Protein AF-A0A956INM7-F1 (afdb_monomer_lite)

Structure (mmCIF, N/CA/C/O backbone):
data_AF-A0A956INM7-F1
#
_entry.id   AF-A0A956INM7-F1
#
loop_
_atom_site.group_PDB
_atom_site.id
_atom_site.type_symbol
_atom_site.label_atom_id
_atom_site.label_alt_id
_atom_site.label_comp_id
_atom_site.label_asym_id
_atom_site.label_entity_id
_atom_site.label_seq_id
_atom_site.pdbx_PDB_ins_code
_atom_site.Cartn_x
_atom_site.Cartn_y
_atom_site.Cartn_z
_atom_site.occupancy
_atom_site.B_iso_or_equiv
_atom_site.auth_seq_id
_atom_site.auth_comp_id
_atom_site.auth_asym_id
_atom_site.auth_atom_id
_atom_site.pdbx_PDB_model_num
ATOM 1 N N . MET A 1 1 ? 12.409 -9.105 -20.787 1.00 36.91 1 MET A N 1
ATOM 2 C CA . MET A 1 1 ? 11.486 -8.074 -21.301 1.00 36.91 1 MET A CA 1
ATOM 3 C C . MET A 1 1 ? 10.564 -7.698 -20.160 1.00 36.91 1 MET A C 1
ATOM 5 O O . MET A 1 1 ? 9.624 -8.429 -19.891 1.00 36.91 1 MET A O 1
ATOM 9 N N . THR A 1 2 ? 10.897 -6.652 -19.409 1.00 47.28 2 THR A N 1
ATOM 10 C CA . THR A 1 2 ? 10.046 -6.145 -18.329 1.00 47.28 2 THR A CA 1
ATOM 11 C C . THR A 1 2 ? 8.926 -5.327 -18.965 1.00 47.28 2 THR A C 1
ATOM 13 O O . THR A 1 2 ? 9.170 -4.265 -19.534 1.00 47.28 2 THR A O 1
ATOM 16 N N . GLY A 1 3 ? 7.705 -5.866 -18.952 1.00 55.44 3 GLY A N 1
ATOM 17 C CA . GLY A 1 3 ? 6.513 -5.094 -19.293 1.00 55.44 3 GLY A CA 1
ATOM 18 C C . GLY A 1 3 ? 6.406 -3.935 -18.307 1.00 55.44 3 GLY A C 1
ATOM 19 O O . GLY A 1 3 ? 6.341 -4.157 -17.103 1.00 55.44 3 GLY A O 1
ATOM 20 N N . GLY A 1 4 ? 6.512 -2.703 -18.799 1.00 68.50 4 GLY A N 1
ATOM 21 C CA . GLY A 1 4 ? 6.396 -1.515 -17.957 1.00 68.50 4 GLY A CA 1
ATOM 22 C C . GLY A 1 4 ? 4.953 -1.287 -17.508 1.00 68.50 4 GLY A C 1
ATOM 23 O O . GLY A 1 4 ? 4.026 -1.686 -18.205 1.00 68.50 4 GLY A O 1
ATOM 24 N N . PHE A 1 5 ? 4.779 -0.593 -16.381 1.00 78.69 5 PHE A N 1
ATOM 25 C CA . PHE A 1 5 ? 3.473 -0.125 -15.912 1.00 78.69 5 PHE A CA 1
ATOM 26 C C . PHE A 1 5 ? 2.878 0.857 -16.934 1.00 78.69 5 PHE A C 1
ATOM 28 O O . PHE A 1 5 ? 3.421 1.948 -17.161 1.00 78.69 5 PHE A O 1
ATOM 35 N N . SER A 1 6 ? 1.816 0.433 -17.613 1.00 86.56 6 SER A N 1
ATOM 36 C CA . SER A 1 6 ? 1.184 1.177 -18.698 1.00 86.56 6 SER A CA 1
ATOM 37 C C . SER A 1 6 ? 0.172 2.204 -18.185 1.00 86.56 6 SER A C 1
ATOM 39 O O . SER A 1 6 ? -0.209 2.229 -17.016 1.00 86.56 6 SER A O 1
ATOM 41 N N . ASP A 1 7 ? -0.292 3.075 -19.082 1.00 86.12 7 ASP A N 1
ATOM 42 C CA . ASP A 1 7 ? -1.353 4.036 -18.762 1.00 86.12 7 ASP A CA 1
ATOM 43 C C . ASP A 1 7 ? -2.693 3.343 -18.462 1.00 86.12 7 ASP A C 1
ATOM 45 O O . ASP A 1 7 ? -3.511 3.894 -17.725 1.00 86.12 7 ASP A O 1
ATOM 49 N N . VAL A 1 8 ? -2.920 2.154 -19.032 1.00 87.19 8 VAL A N 1
ATOM 50 C CA . VAL A 1 8 ? -4.103 1.330 -18.746 1.00 87.19 8 VAL A CA 1
ATOM 51 C C . VAL A 1 8 ? -3.987 0.750 -17.340 1.00 87.19 8 VAL A C 1
ATOM 53 O O . VAL A 1 8 ? -4.893 0.960 -16.540 1.00 87.19 8 VAL A O 1
ATOM 56 N N . ASP A 1 9 ? -2.831 0.172 -16.996 1.00 84.69 9 ASP A N 1
ATOM 57 C CA . ASP A 1 9 ? -2.578 -0.370 -15.652 1.00 84.69 9 ASP A CA 1
ATOM 58 C C . ASP A 1 9 ? -2.758 0.705 -14.572 1.00 84.69 9 ASP A C 1
ATOM 60 O O . ASP A 1 9 ? -3.366 0.461 -13.534 1.00 84.69 9 ASP A O 1
ATOM 64 N N . ALA A 1 10 ? -2.296 1.932 -14.835 1.00 84.94 10 ALA A N 1
ATOM 65 C CA . ALA A 1 10 ? -2.478 3.058 -13.923 1.00 84.94 10 ALA A CA 1
ATOM 66 C C . ALA A 1 10 ? -3.957 3.402 -13.685 1.00 84.94 10 ALA A C 1
ATOM 68 O O . ALA A 1 10 ? -4.345 3.698 -12.553 1.00 84.94 10 ALA A O 1
ATOM 69 N N . ARG A 1 11 ? -4.784 3.374 -14.738 1.00 88.25 11 ARG A N 1
ATOM 70 C CA . ARG A 1 11 ? -6.227 3.654 -14.643 1.00 88.25 11 ARG A CA 1
ATOM 71 C C . ARG A 1 11 ? -6.963 2.551 -13.903 1.00 88.25 11 ARG A C 1
ATOM 73 O O . ARG A 1 11 ? -7.751 2.866 -13.014 1.00 88.25 11 ARG A O 1
ATOM 80 N N . ASP A 1 12 ? -6.671 1.300 -14.234 1.00 86.19 12 ASP A N 1
ATOM 81 C CA . ASP A 1 12 ? -7.282 0.140 -13.591 1.00 86.19 12 ASP A CA 1
ATOM 82 C C . ASP A 1 12 ? -6.909 0.086 -12.107 1.00 86.19 12 ASP A C 1
ATOM 84 O O . ASP A 1 12 ? -7.768 -0.140 -11.255 1.00 86.19 12 ASP A O 1
ATOM 88 N N . PHE A 1 13 ? -5.656 0.402 -11.776 1.00 84.62 13 PHE A N 1
ATOM 89 C CA . PHE A 1 13 ? -5.197 0.486 -10.394 1.00 84.62 13 PHE A CA 1
ATOM 90 C C . PHE A 1 13 ? -5.891 1.614 -9.616 1.00 84.62 13 PHE A C 1
ATOM 92 O O . PHE A 1 13 ? -6.382 1.390 -8.510 1.00 84.62 13 PHE A O 1
ATOM 99 N N . ALA A 1 14 ? -6.001 2.814 -10.195 1.00 84.81 14 ALA A N 1
ATOM 100 C CA . ALA A 1 14 ? -6.718 3.924 -9.566 1.00 84.81 14 ALA A CA 1
ATOM 101 C C . ALA A 1 14 ? -8.209 3.612 -9.350 1.00 84.81 14 ALA A C 1
ATOM 103 O O . ALA A 1 14 ? -8.773 3.965 -8.316 1.00 84.81 14 ALA A O 1
ATOM 104 N N . GLU A 1 15 ? -8.847 2.924 -10.296 1.00 87.19 15 GLU A N 1
ATOM 105 C CA . GLU A 1 15 ? -10.227 2.468 -10.139 1.00 87.19 15 GLU A CA 1
ATOM 106 C C . GLU A 1 15 ? -10.355 1.383 -9.060 1.00 87.19 15 GLU A C 1
ATOM 108 O O . GLU A 1 15 ? -11.288 1.413 -8.257 1.00 87.19 15 GLU A O 1
ATOM 113 N N . GLY A 1 16 ? -9.381 0.474 -8.974 1.00 84.94 16 GLY A N 1
ATOM 114 C CA . GLY A 1 16 ? -9.261 -0.493 -7.885 1.00 84.94 16 GLY A CA 1
ATOM 115 C C . GLY A 1 16 ? -9.191 0.176 -6.512 1.00 84.94 16 GLY A C 1
ATOM 116 O O . GLY A 1 16 ? -9.919 -0.224 -5.607 1.00 84.94 16 GLY A O 1
ATOM 117 N N . ILE A 1 17 ? -8.400 1.246 -6.372 1.00 84.38 17 ILE A N 1
ATOM 118 C CA . ILE A 1 17 ? -8.306 2.033 -5.131 1.00 84.38 17 ILE A CA 1
ATOM 119 C C . ILE A 1 17 ? -9.661 2.630 -4.747 1.00 84.38 17 ILE A C 1
ATOM 121 O O . ILE A 1 17 ? -10.066 2.527 -3.589 1.00 84.38 17 ILE A O 1
ATOM 125 N N . ARG A 1 18 ? -10.392 3.222 -5.702 1.00 83.06 18 ARG A N 1
ATOM 126 C CA . ARG A 1 18 ? -11.723 3.788 -5.422 1.00 83.06 18 ARG A CA 1
ATOM 127 C C . ARG A 1 18 ? -12.709 2.718 -4.975 1.00 83.06 18 ARG A C 1
ATOM 129 O O . ARG A 1 18 ? -13.442 2.924 -4.012 1.00 83.06 18 ARG A O 1
ATOM 136 N N . ARG A 1 19 ? -12.713 1.569 -5.656 1.00 83.00 19 ARG A N 1
ATOM 137 C CA . ARG A 1 19 ? -13.564 0.428 -5.292 1.00 83.00 19 ARG A CA 1
ATOM 138 C C . ARG A 1 19 ? -13.221 -0.105 -3.912 1.00 83.00 19 ARG A C 1
ATOM 140 O O . ARG A 1 19 ? -14.134 -0.354 -3.138 1.00 83.00 19 ARG A O 1
ATOM 147 N N . MET A 1 20 ? -11.935 -0.237 -3.596 1.00 81.06 20 MET A N 1
ATOM 148 C CA . MET A 1 20 ? -11.480 -0.631 -2.266 1.00 81.06 20 MET A CA 1
ATOM 149 C C . MET A 1 20 ? -12.000 0.352 -1.215 1.00 81.06 20 MET A C 1
ATOM 151 O O . MET A 1 20 ? -12.691 -0.076 -0.303 1.00 81.06 20 MET A O 1
ATOM 155 N N . GLY A 1 21 ? -11.790 1.659 -1.403 1.00 78.00 21 GLY A N 1
ATOM 156 C CA . GLY A 1 21 ? -12.294 2.683 -0.482 1.00 78.00 21 GLY A CA 1
ATOM 157 C C . GLY A 1 21 ? -13.818 2.684 -0.312 1.00 78.00 21 GLY A C 1
ATOM 158 O O . GLY A 1 21 ? -14.306 2.979 0.771 1.00 78.00 21 GLY A O 1
ATOM 159 N N . ALA A 1 22 ? -14.578 2.321 -1.350 1.00 78.75 22 ALA A N 1
ATOM 160 C CA . ALA A 1 22 ? -16.034 2.177 -1.269 1.00 78.75 22 ALA A CA 1
ATOM 161 C C . ALA A 1 22 ? -16.489 0.897 -0.543 1.00 78.75 22 ALA A C 1
ATOM 163 O O . ALA A 1 22 ? -17.633 0.821 -0.092 1.00 78.75 22 ALA A O 1
ATOM 164 N N . LEU A 1 23 ? -15.627 -0.119 -0.473 1.00 77.56 23 LEU A N 1
ATOM 165 C CA . LEU A 1 23 ? -15.909 -1.403 0.168 1.00 77.56 23 LEU A CA 1
ATOM 166 C C . LEU A 1 23 ? -15.405 -1.470 1.611 1.00 77.56 23 LEU A C 1
ATOM 168 O O . LEU A 1 23 ? -15.937 -2.281 2.367 1.00 77.56 23 LEU A O 1
ATOM 172 N N . THR A 1 24 ? -14.426 -0.640 1.982 1.00 77.00 24 THR A N 1
ATOM 173 C CA . THR A 1 24 ? -13.866 -0.575 3.334 1.00 77.00 24 THR A CA 1
ATOM 174 C C . THR A 1 24 ? -14.944 -0.232 4.358 1.00 77.00 24 THR A C 1
ATOM 176 O O . THR A 1 24 ? -15.635 0.787 4.255 1.00 77.00 24 THR A O 1
ATOM 179 N N . ARG A 1 25 ? -15.071 -1.076 5.378 1.00 71.81 25 ARG A N 1
ATOM 180 C CA . ARG A 1 25 ? -15.972 -0.887 6.515 1.00 71.81 25 ARG A CA 1
ATOM 181 C C . ARG A 1 25 ? -15.183 -0.586 7.778 1.00 71.81 25 ARG A C 1
ATOM 183 O O . ARG A 1 25 ? -13.967 -0.746 7.837 1.00 71.81 25 ARG A O 1
ATOM 190 N N . GLU A 1 26 ? -15.905 -0.134 8.793 1.00 65.25 26 GLU A N 1
ATOM 191 C CA . GLU A 1 26 ? -15.350 0.113 10.116 1.00 65.25 26 GLU A CA 1
ATOM 192 C C . GLU A 1 26 ? -14.724 -1.172 10.685 1.00 65.25 26 GLU A C 1
ATOM 194 O O . GLU A 1 26 ? -15.384 -2.211 10.759 1.00 65.25 26 GLU A O 1
ATOM 199 N N . ASN A 1 27 ? -13.467 -1.072 11.124 1.00 66.38 27 ASN A N 1
ATOM 200 C CA . ASN A 1 27 ? -12.628 -2.156 11.657 1.00 66.38 27 ASN A CA 1
ATOM 201 C C . ASN A 1 27 ? -11.997 -3.110 10.630 1.00 66.38 27 ASN A C 1
ATOM 203 O O . ASN A 1 27 ? -11.386 -4.102 11.033 1.00 66.38 27 ASN A O 1
ATOM 207 N N . ASP A 1 28 ? -12.073 -2.812 9.332 1.00 76.44 28 ASP A N 1
ATOM 208 C CA . ASP A 1 28 ? -11.335 -3.591 8.338 1.00 76.44 28 ASP A CA 1
ATOM 209 C C . ASP A 1 28 ? -9.819 -3.323 8.430 1.00 76.44 28 ASP A C 1
ATOM 211 O O . ASP A 1 28 ? -9.365 -2.206 8.713 1.00 76.44 28 ASP A O 1
ATOM 215 N N . ILE A 1 29 ? -9.029 -4.366 8.158 1.00 70.75 29 ILE A N 1
ATOM 216 C CA . ILE A 1 29 ? -7.571 -4.295 8.005 1.00 70.75 29 ILE A CA 1
ATOM 217 C C . ILE A 1 29 ? -7.249 -4.357 6.515 1.00 70.75 29 ILE A C 1
ATOM 219 O O . ILE A 1 29 ? -7.654 -5.293 5.822 1.00 70.75 29 ILE A O 1
ATOM 223 N N . VAL A 1 30 ? -6.487 -3.380 6.022 1.00 77.62 30 VAL A N 1
ATOM 224 C CA . VAL A 1 30 ? -6.015 -3.369 4.633 1.00 77.62 30 VAL A CA 1
ATOM 225 C C . VAL A 1 30 ? -4.612 -3.967 4.577 1.00 77.62 30 VAL A C 1
ATOM 227 O O . VAL A 1 30 ? -3.688 -3.479 5.231 1.00 77.62 30 VAL A O 1
ATOM 230 N N . VAL A 1 31 ? -4.449 -5.019 3.774 1.00 76.94 31 VAL A N 1
ATOM 231 C CA . VAL A 1 31 ? -3.156 -5.672 3.533 1.00 76.94 31 VAL A CA 1
ATOM 232 C C . VAL A 1 31 ? -2.670 -5.312 2.134 1.00 76.94 31 VAL A C 1
ATOM 234 O O . VAL A 1 31 ? -3.322 -5.643 1.144 1.00 76.94 31 VAL A O 1
ATOM 237 N N . LEU A 1 32 ? -1.516 -4.648 2.047 1.00 76.75 32 LEU A N 1
ATOM 238 C CA . LEU A 1 32 ? -0.836 -4.379 0.784 1.00 76.75 32 LEU A CA 1
ATOM 239 C C . LEU A 1 32 ? 0.357 -5.321 0.628 1.00 76.75 32 LEU A C 1
ATOM 241 O O . LEU A 1 32 ? 1.377 -5.181 1.306 1.00 76.75 32 LEU A O 1
ATOM 245 N N . ASP A 1 33 ? 0.230 -6.255 -0.310 1.00 76.38 33 ASP A N 1
ATOM 246 C CA . ASP A 1 33 ? 1.325 -7.125 -0.724 1.00 76.38 33 ASP A CA 1
ATOM 247 C C . ASP A 1 33 ? 2.141 -6.471 -1.845 1.00 76.38 33 ASP A C 1
ATOM 249 O O . ASP A 1 33 ? 1.692 -6.359 -2.987 1.00 76.38 33 ASP A O 1
ATOM 253 N N . VAL A 1 34 ? 3.352 -6.029 -1.503 1.00 73.38 34 VAL A N 1
ATOM 254 C CA . VAL A 1 34 ? 4.321 -5.433 -2.430 1.00 73.38 34 VAL A CA 1
ATOM 255 C C . VAL A 1 34 ? 5.537 -6.340 -2.645 1.00 73.38 34 VAL A C 1
ATOM 257 O O . VAL A 1 34 ? 6.621 -5.864 -2.971 1.00 73.38 34 VAL A O 1
ATOM 260 N N . CYS A 1 35 ? 5.377 -7.662 -2.509 1.00 69.31 35 CYS A N 1
ATOM 261 C CA . CYS A 1 35 ? 6.427 -8.655 -2.789 1.00 69.31 35 CYS A CA 1
ATOM 262 C C . CYS A 1 35 ? 6.755 -8.839 -4.281 1.00 69.31 35 CYS A C 1
ATOM 264 O O . CYS A 1 35 ? 7.477 -9.767 -4.653 1.00 69.31 35 CYS A O 1
ATOM 266 N N . TYR A 1 36 ? 6.234 -7.976 -5.146 1.00 69.06 36 TYR A N 1
ATOM 267 C CA . TYR A 1 36 ? 6.385 -8.070 -6.590 1.00 69.06 36 TYR A CA 1
ATOM 268 C C . TYR A 1 36 ? 7.350 -6.997 -7.091 1.00 69.06 36 TYR A C 1
ATOM 270 O O . TYR A 1 36 ? 7.399 -5.884 -6.568 1.00 69.06 36 TYR A O 1
ATOM 278 N N . ASP A 1 37 ? 8.109 -7.331 -8.131 1.00 68.00 37 ASP A N 1
ATOM 279 C CA . ASP A 1 37 ? 9.025 -6.400 -8.787 1.00 68.00 37 ASP A CA 1
ATOM 280 C C . ASP A 1 37 ? 8.207 -5.442 -9.672 1.00 68.00 37 ASP A C 1
ATOM 282 O O . ASP A 1 37 ? 7.998 -5.672 -10.866 1.00 68.00 37 ASP A O 1
ATOM 286 N N . ILE A 1 38 ? 7.616 -4.420 -9.044 1.00 65.69 38 ILE A N 1
ATOM 287 C CA . ILE A 1 38 ? 6.716 -3.471 -9.704 1.00 65.69 38 ILE A CA 1
ATOM 288 C C . ILE A 1 38 ? 7.540 -2.279 -10.208 1.00 65.69 38 ILE A C 1
ATOM 290 O O . ILE A 1 38 ? 8.154 -1.569 -9.404 1.00 65.69 38 ILE A O 1
ATOM 294 N N . PRO A 1 39 ? 7.551 -1.997 -11.525 1.00 72.56 39 PRO A N 1
ATOM 295 C CA . PRO A 1 39 ? 8.229 -0.820 -12.043 1.00 72.56 39 PRO A CA 1
ATOM 296 C C . PRO A 1 39 ? 7.606 0.459 -11.473 1.00 72.56 39 PRO A C 1
ATOM 298 O O . PRO A 1 39 ? 6.386 0.606 -11.406 1.00 72.56 39 PRO A O 1
ATOM 301 N N . LEU A 1 40 ? 8.463 1.410 -11.090 1.00 73.88 40 LEU A N 1
ATOM 302 C CA . LEU A 1 40 ? 8.030 2.678 -10.506 1.00 73.88 40 LEU A CA 1
ATOM 303 C C . LEU A 1 40 ? 7.068 3.428 -11.451 1.00 73.88 40 LEU A C 1
ATOM 305 O O . LEU A 1 40 ? 7.427 3.674 -12.609 1.00 73.88 40 LEU A O 1
ATOM 309 N N . PRO A 1 41 ? 5.888 3.866 -10.972 1.00 79.25 41 PRO A N 1
ATOM 310 C CA . PRO A 1 41 ? 4.951 4.616 -11.7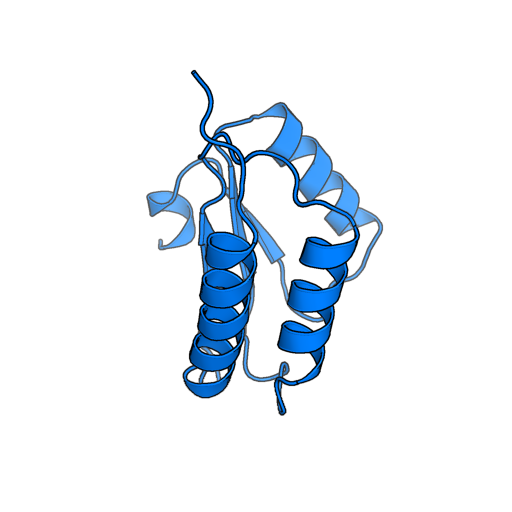98 1.00 79.25 41 PRO A CA 1
ATOM 311 C C . PRO A 1 41 ? 5.540 5.959 -12.248 1.00 79.25 41 PRO A C 1
ATOM 313 O O . PRO A 1 41 ? 6.266 6.632 -11.502 1.00 79.25 41 PRO A O 1
ATOM 316 N N . LYS A 1 42 ? 5.175 6.400 -13.459 1.00 84.56 42 LYS A N 1
ATOM 317 C CA . LYS A 1 42 ? 5.551 7.728 -13.971 1.00 84.56 42 LYS A CA 1
ATOM 318 C C . LYS A 1 42 ? 4.899 8.834 -13.127 1.00 84.56 42 LYS A C 1
ATOM 320 O O . LYS A 1 42 ? 3.860 8.596 -12.510 1.00 84.56 42 LYS A O 1
ATOM 325 N N . PRO A 1 43 ? 5.420 10.077 -13.143 1.00 85.19 43 PRO A N 1
ATOM 326 C CA . PRO A 1 43 ? 4.829 11.187 -12.389 1.00 85.19 43 PRO A CA 1
ATOM 327 C C . PRO A 1 43 ? 3.318 11.369 -12.609 1.00 85.19 43 PRO A C 1
ATOM 329 O O . PRO A 1 43 ? 2.583 11.559 -11.644 1.00 85.19 43 PRO A O 1
ATOM 332 N N . MET A 1 44 ? 2.845 11.241 -13.854 1.00 83.88 44 MET A N 1
ATOM 333 C CA . MET A 1 44 ? 1.415 11.336 -14.175 1.00 83.88 44 MET A CA 1
ATOM 334 C C . MET A 1 44 ? 0.590 10.195 -13.569 1.00 83.88 44 MET A C 1
ATOM 336 O O . MET A 1 44 ? -0.515 10.433 -13.090 1.00 83.88 44 MET A O 1
ATOM 340 N N . HIS A 1 45 ? 1.129 8.972 -13.537 1.00 86.06 45 HIS A N 1
ATOM 341 C CA . HIS A 1 45 ? 0.474 7.829 -12.893 1.00 86.06 45 HIS A CA 1
ATOM 342 C C . HIS A 1 45 ? 0.373 8.033 -11.385 1.00 86.06 45 HIS A C 1
ATOM 344 O O . HIS A 1 45 ? -0.687 7.818 -10.813 1.00 86.06 45 HIS A O 1
ATOM 350 N N . ARG A 1 46 ? 1.445 8.524 -10.749 1.00 83.81 46 ARG A N 1
ATOM 351 C CA . ARG A 1 46 ? 1.440 8.837 -9.311 1.00 83.81 46 ARG A CA 1
ATOM 352 C C . ARG A 1 46 ? 0.374 9.870 -8.960 1.00 83.81 46 ARG A C 1
ATOM 354 O O . ARG A 1 46 ? -0.311 9.699 -7.960 1.00 83.81 46 ARG A O 1
ATOM 361 N N . LYS A 1 47 ? 0.203 10.902 -9.797 1.00 82.75 47 LYS A N 1
ATOM 362 C CA . LYS A 1 47 ? -0.865 11.891 -9.614 1.00 82.75 47 LYS A CA 1
ATOM 363 C C . LYS A 1 47 ? -2.252 11.252 -9.709 1.00 82.75 47 LYS A C 1
ATOM 365 O O . LYS A 1 47 ? -3.068 11.468 -8.829 1.00 82.75 47 LYS A O 1
ATOM 370 N N . LEU A 1 48 ? -2.494 10.438 -10.735 1.00 85.94 48 LEU A N 1
ATOM 371 C CA . LEU A 1 48 ? -3.774 9.747 -10.918 1.00 85.94 48 LEU A CA 1
ATOM 372 C C . LEU A 1 48 ? -4.130 8.856 -9.711 1.00 85.94 48 LEU A C 1
ATOM 374 O O . LEU A 1 48 ? -5.279 8.821 -9.278 1.00 85.94 48 LEU A O 1
ATOM 378 N N . ILE A 1 49 ? -3.131 8.162 -9.163 1.00 83.56 49 ILE A N 1
ATOM 379 C CA . ILE A 1 49 ? -3.264 7.324 -7.967 1.00 83.56 49 ILE A CA 1
ATOM 380 C C . ILE A 1 49 ? -3.570 8.181 -6.733 1.00 83.56 49 ILE A C 1
ATOM 382 O O . ILE A 1 49 ? -4.493 7.863 -5.988 1.00 83.56 49 ILE A O 1
ATOM 386 N N . ALA A 1 50 ? -2.839 9.281 -6.534 1.00 81.75 50 ALA A N 1
ATOM 387 C CA . ALA A 1 50 ? -3.067 10.199 -5.420 1.00 81.75 50 ALA A CA 1
ATOM 388 C C . ALA A 1 50 ? -4.477 10.809 -5.461 1.00 81.75 50 ALA A C 1
ATOM 390 O O . ALA A 1 50 ? -5.198 10.738 -4.469 1.00 81.75 50 ALA A O 1
ATOM 391 N N . ASP A 1 51 ? -4.905 11.299 -6.629 1.00 85.19 51 ASP A N 1
ATOM 392 C CA . ASP A 1 51 ? -6.239 11.870 -6.830 1.00 85.19 51 ASP A CA 1
ATOM 393 C C . ASP A 1 51 ? -7.342 10.823 -6.514 1.00 85.19 51 ASP A C 1
ATOM 395 O O . ASP A 1 51 ? -8.392 11.151 -5.960 1.00 85.19 51 ASP A O 1
ATOM 399 N N . ALA A 1 52 ? -7.110 9.535 -6.813 1.00 83.19 52 ALA A N 1
ATOM 400 C CA . ALA A 1 52 ? -8.033 8.454 -6.453 1.00 83.19 52 ALA A CA 1
ATOM 401 C C . ALA A 1 52 ? -8.108 8.217 -4.935 1.00 83.19 52 ALA A C 1
ATOM 403 O O . ALA A 1 52 ? -9.207 8.070 -4.400 1.00 83.19 52 ALA A O 1
ATOM 404 N N . VAL A 1 53 ? -6.973 8.233 -4.232 1.00 82.44 53 VAL A N 1
ATOM 405 C CA . VAL A 1 53 ? -6.928 8.116 -2.764 1.00 82.44 53 VAL A CA 1
ATOM 406 C C . VAL A 1 53 ? -7.609 9.311 -2.093 1.00 82.44 53 VAL A C 1
ATOM 408 O O . VAL A 1 53 ? -8.316 9.145 -1.103 1.00 82.44 53 VAL A O 1
ATOM 411 N N . GLU A 1 54 ? -7.416 10.527 -2.604 1.00 82.81 54 GLU A N 1
ATOM 412 C CA . GLU A 1 54 ? -8.074 11.739 -2.094 1.00 82.81 54 GLU A CA 1
ATOM 413 C C . GLU A 1 54 ? -9.597 11.705 -2.255 1.00 82.81 54 GLU A C 1
ATOM 415 O O . GLU A 1 54 ? -10.303 12.266 -1.423 1.00 82.81 54 GLU A O 1
ATOM 420 N N . SER A 1 55 ? -10.109 10.998 -3.266 1.00 82.12 55 SER A N 1
ATOM 421 C CA . SER A 1 55 ? -11.551 10.874 -3.505 1.00 82.12 55 SER A CA 1
ATOM 422 C C . SER A 1 55 ? -12.295 9.939 -2.540 1.00 82.12 55 SER A C 1
ATOM 424 O O . SER A 1 55 ? -13.521 9.864 -2.604 1.00 82.12 55 SER A O 1
ATOM 426 N N . ILE A 1 56 ? -11.588 9.222 -1.657 1.00 79.75 56 ILE A N 1
ATOM 427 C CA . ILE A 1 56 ? -12.201 8.302 -0.690 1.00 79.75 56 ILE A CA 1
ATOM 428 C C . ILE A 1 56 ? -12.834 9.123 0.452 1.00 79.75 56 ILE A C 1
ATOM 430 O O . ILE A 1 56 ? -12.100 9.824 1.154 1.00 79.75 56 ILE A O 1
ATOM 434 N N . PRO A 1 57 ? -14.167 9.049 0.650 1.00 69.44 57 PRO A N 1
ATOM 435 C CA . PRO A 1 57 ? -14.909 9.975 1.508 1.00 69.44 57 PRO A CA 1
ATOM 436 C C . PRO A 1 57 ? -14.657 9.793 3.008 1.00 69.44 57 PRO A C 1
ATOM 438 O O . PRO A 1 57 ? -14.765 10.768 3.746 1.00 69.44 57 PRO A O 1
ATOM 441 N N . ASP A 1 58 ? -14.300 8.587 3.458 1.00 71.62 58 ASP A N 1
ATOM 442 C CA . ASP A 1 58 ? -13.933 8.341 4.851 1.00 71.62 58 ASP A CA 1
ATOM 443 C C . ASP A 1 58 ? -12.790 7.325 4.953 1.00 71.62 58 ASP A C 1
ATOM 445 O O . ASP A 1 58 ? -12.946 6.138 4.667 1.00 71.62 58 ASP A O 1
ATOM 449 N N . LYS A 1 59 ? -11.612 7.815 5.339 1.00 67.12 59 LYS A N 1
ATOM 450 C CA . LYS A 1 59 ? -10.404 7.003 5.540 1.00 67.12 59 LYS A CA 1
ATOM 451 C C . LYS A 1 59 ? -10.269 6.510 6.983 1.00 67.12 59 LYS A C 1
ATOM 453 O O . LYS A 1 59 ? -9.404 5.686 7.256 1.00 67.12 59 LYS A O 1
ATOM 458 N N . SER A 1 60 ? -11.106 7.007 7.898 1.00 67.00 60 SER A N 1
ATOM 459 C CA . SER A 1 60 ? -11.034 6.713 9.335 1.00 67.00 60 SER A CA 1
ATOM 460 C C . SER A 1 60 ? -11.560 5.324 9.699 1.00 67.00 60 SER A C 1
ATOM 462 O O . SER A 1 60 ? -11.309 4.837 10.796 1.00 67.00 60 SER A O 1
ATOM 464 N N . HIS A 1 61 ? -12.242 4.658 8.765 1.00 64.06 61 HIS A N 1
ATOM 465 C CA . HIS A 1 61 ? -12.785 3.312 8.953 1.00 64.06 61 HIS A CA 1
ATOM 466 C C . HIS A 1 61 ? -11.714 2.212 9.005 1.00 64.06 61 HIS A C 1
ATOM 468 O O . HIS A 1 61 ? -11.998 1.101 9.454 1.00 64.06 61 HIS A O 1
ATOM 474 N N . VAL A 1 62 ? -10.492 2.510 8.555 1.00 65.31 62 VAL A N 1
ATOM 475 C CA . VAL A 1 62 ? -9.389 1.549 8.530 1.00 65.31 62 VAL A CA 1
ATOM 476 C C . VAL A 1 62 ? -8.770 1.432 9.922 1.00 65.31 62 VAL A C 1
ATOM 478 O O . VAL A 1 62 ? -8.181 2.384 10.431 1.00 65.31 62 VAL A O 1
ATOM 481 N N . ALA A 1 63 ? -8.856 0.245 10.529 1.00 67.12 63 ALA A N 1
ATOM 482 C CA . ALA A 1 63 ? -8.278 -0.005 11.854 1.00 67.12 63 ALA A CA 1
ATOM 483 C C . ALA A 1 63 ? -6.742 -0.090 11.838 1.00 67.12 63 ALA A C 1
ATOM 485 O O . ALA A 1 63 ? -6.097 0.092 12.874 1.00 67.12 63 ALA A O 1
ATOM 486 N N . GLY A 1 64 ? -6.150 -0.368 10.674 1.00 75.00 64 GLY A N 1
ATOM 487 C CA . GLY A 1 64 ? -4.705 -0.402 10.481 1.00 75.00 64 GLY A CA 1
ATOM 488 C C . GLY A 1 64 ? -4.289 -0.915 9.104 1.00 75.00 64 GLY A C 1
ATOM 489 O O . GLY A 1 64 ? -5.089 -1.490 8.363 1.00 75.00 64 GLY A O 1
ATOM 490 N N . HIS A 1 65 ? -3.015 -0.709 8.779 1.00 82.31 65 HIS A N 1
ATOM 491 C 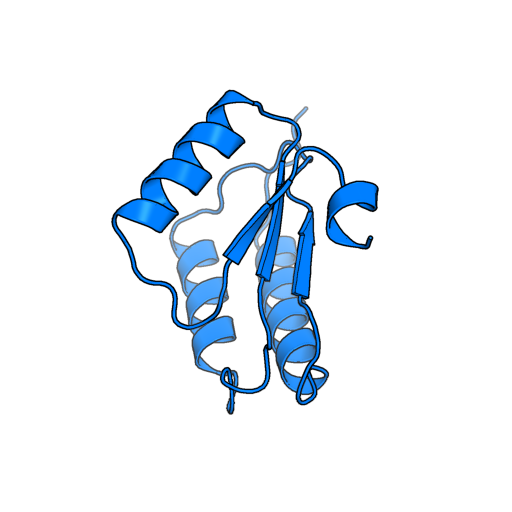CA . HIS A 1 65 ? -2.372 -1.175 7.553 1.00 82.31 65 HIS A CA 1
ATOM 492 C C . HIS A 1 65 ? -1.320 -2.244 7.839 1.00 82.31 65 HIS A C 1
ATOM 494 O O . HIS A 1 65 ? -0.536 -2.144 8.789 1.00 82.31 65 HIS A O 1
ATOM 500 N N . ALA A 1 66 ? -1.257 -3.232 6.953 1.00 85.00 66 ALA A N 1
ATOM 501 C CA . ALA A 1 66 ? -0.146 -4.164 6.864 1.00 85.00 66 ALA A CA 1
ATOM 502 C C . ALA A 1 66 ? 0.566 -3.997 5.516 1.00 85.00 66 ALA A C 1
ATOM 504 O O . ALA A 1 66 ? -0.062 -4.100 4.462 1.00 85.00 66 ALA A O 1
ATOM 505 N N . LEU A 1 67 ? 1.879 -3.764 5.551 1.00 85.94 67 LEU A N 1
ATOM 506 C CA . LEU A 1 67 ? 2.744 -3.747 4.372 1.00 85.94 67 LEU A CA 1
ATOM 507 C C . LEU A 1 67 ? 3.562 -5.033 4.328 1.00 85.94 67 LEU A C 1
ATOM 509 O O . LEU A 1 67 ? 4.288 -5.335 5.272 1.00 85.94 67 LEU A O 1
ATOM 513 N N . VAL A 1 68 ? 3.492 -5.771 3.226 1.00 85.19 68 VAL A N 1
ATOM 514 C CA . VAL A 1 68 ? 4.268 -7.000 3.042 1.00 85.19 68 VAL A CA 1
ATOM 515 C C . VAL A 1 6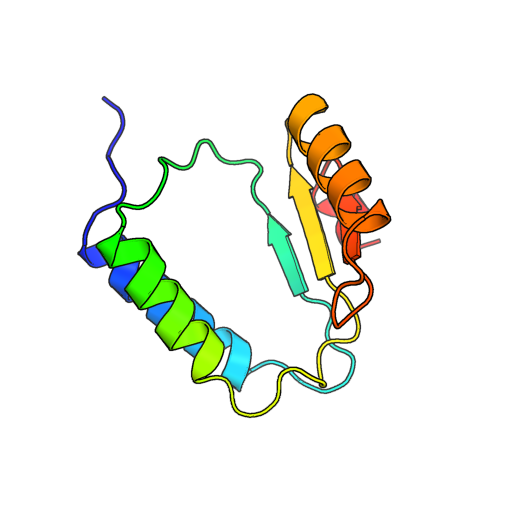8 ? 5.308 -6.777 1.957 1.00 85.19 68 VAL A C 1
ATOM 517 O O . VAL A 1 68 ? 4.966 -6.406 0.839 1.00 85.19 68 VAL A O 1
ATOM 520 N N . SER A 1 69 ? 6.581 -7.015 2.264 1.00 84.81 69 SER A N 1
ATOM 521 C CA . SER A 1 69 ? 7.660 -6.947 1.276 1.00 84.81 69 SER A CA 1
ATOM 522 C C . SER A 1 69 ? 8.588 -8.141 1.427 1.00 84.81 69 SER A C 1
ATOM 524 O O . SER A 1 69 ? 8.954 -8.500 2.538 1.00 84.81 69 SER A O 1
ATOM 526 N N . ASN A 1 70 ? 9.055 -8.707 0.318 1.00 81.88 70 ASN A N 1
ATOM 527 C CA . ASN A 1 70 ? 10.065 -9.768 0.305 1.00 81.88 70 ASN A CA 1
ATOM 528 C C . ASN A 1 70 ? 11.509 -9.235 0.415 1.00 81.88 70 ASN A C 1
ATOM 530 O O . ASN A 1 70 ? 12.457 -10.019 0.430 1.00 81.88 70 ASN A O 1
ATOM 534 N N . SER A 1 71 ? 11.699 -7.914 0.498 1.00 83.88 71 SER A N 1
ATOM 535 C CA . SER A 1 71 ? 13.010 -7.279 0.642 1.00 83.88 71 SER A CA 1
ATOM 536 C C . SER A 1 71 ? 13.258 -6.860 2.088 1.00 83.88 71 SER A C 1
ATOM 538 O O . SER A 1 71 ? 12.674 -5.890 2.570 1.00 83.88 71 SER A O 1
ATOM 540 N N . THR A 1 72 ? 14.188 -7.531 2.776 1.00 84.62 72 THR A N 1
ATOM 541 C CA . THR A 1 72 ? 14.581 -7.190 4.159 1.00 84.62 72 THR A CA 1
ATOM 542 C C . THR A 1 72 ? 15.051 -5.738 4.290 1.00 84.62 72 THR A C 1
ATOM 544 O O . THR A 1 72 ? 14.784 -5.080 5.293 1.00 84.62 72 THR A O 1
ATOM 547 N N . VAL A 1 73 ? 15.718 -5.204 3.259 1.00 84.12 73 VAL A N 1
ATOM 548 C CA . VAL A 1 73 ? 16.153 -3.800 3.237 1.00 84.12 73 VAL A CA 1
ATOM 549 C C . VAL A 1 73 ? 14.947 -2.864 3.157 1.00 84.12 73 VAL A C 1
ATOM 551 O O . VAL A 1 73 ? 14.872 -1.912 3.931 1.00 84.12 73 VAL A O 1
ATOM 554 N N . ALA A 1 74 ? 13.985 -3.142 2.270 1.00 83.00 74 ALA A N 1
ATOM 555 C CA . ALA A 1 74 ? 12.770 -2.336 2.159 1.00 83.00 74 ALA A CA 1
ATOM 556 C C . ALA A 1 74 ? 11.945 -2.385 3.452 1.00 83.00 74 ALA A C 1
ATOM 558 O O . ALA A 1 74 ? 11.487 -1.344 3.918 1.00 83.00 74 ALA A O 1
ATOM 559 N N . GLN A 1 75 ? 11.833 -3.563 4.077 1.00 83.88 75 GLN A N 1
ATOM 560 C CA . GLN A 1 75 ? 11.169 -3.717 5.373 1.00 83.88 75 GLN A CA 1
ATOM 561 C C . GLN A 1 75 ? 11.805 -2.825 6.447 1.00 83.88 75 GLN A C 1
ATOM 563 O O . GLN A 1 75 ? 11.097 -2.124 7.171 1.00 83.88 75 GLN A O 1
ATOM 568 N N . GLY A 1 76 ? 13.141 -2.814 6.529 1.00 83.88 76 GLY A N 1
ATOM 569 C CA . GLY A 1 76 ? 13.878 -1.973 7.472 1.00 83.88 76 GLY A CA 1
ATOM 570 C C . GLY A 1 76 ? 13.671 -0.477 7.222 1.00 83.88 76 GLY A C 1
ATOM 571 O O . GLY A 1 76 ? 13.434 0.274 8.166 1.00 83.88 76 GLY A O 1
ATOM 572 N N . VAL A 1 77 ? 13.698 -0.045 5.956 1.00 85.69 77 VAL A N 1
ATOM 573 C CA . VAL A 1 77 ? 13.454 1.359 5.578 1.00 85.69 77 VAL A CA 1
ATOM 574 C C . VAL A 1 77 ? 12.025 1.790 5.920 1.00 85.69 77 VAL A C 1
ATOM 576 O O . VAL A 1 77 ? 11.854 2.836 6.538 1.00 85.69 77 VAL A O 1
ATOM 579 N N . LEU A 1 78 ? 11.010 0.991 5.574 1.00 85.12 78 LEU A N 1
ATOM 580 C CA . LEU A 1 78 ? 9.606 1.290 5.892 1.00 85.12 78 LEU A CA 1
ATOM 581 C C . LEU A 1 78 ? 9.373 1.347 7.406 1.00 85.12 78 LEU A C 1
ATOM 583 O O . LEU A 1 78 ? 8.763 2.287 7.908 1.00 85.12 78 LEU A O 1
ATOM 587 N N . THR A 1 79 ? 9.951 0.400 8.149 1.00 83.75 79 THR A N 1
ATOM 588 C CA . THR A 1 79 ? 9.903 0.402 9.619 1.00 83.75 79 THR A CA 1
ATOM 589 C C . THR A 1 79 ? 10.522 1.677 10.193 1.00 83.75 79 THR A C 1
ATOM 591 O O . THR A 1 79 ? 9.943 2.290 11.087 1.00 83.75 79 THR A O 1
ATOM 594 N N . ALA A 1 80 ? 11.669 2.112 9.663 1.00 83.50 80 ALA A N 1
ATOM 595 C CA . ALA A 1 80 ? 12.314 3.346 10.094 1.00 83.50 80 ALA A CA 1
ATOM 596 C C . ALA A 1 80 ? 11.472 4.589 9.760 1.00 83.50 80 ALA A C 1
ATOM 598 O O . ALA A 1 80 ? 11.353 5.476 10.601 1.00 83.50 80 ALA A O 1
ATOM 599 N N . ILE A 1 81 ? 10.851 4.655 8.575 1.00 82.88 81 ILE A N 1
ATOM 600 C CA . ILE A 1 81 ? 9.938 5.751 8.200 1.00 82.88 81 ILE A CA 1
ATOM 601 C C . ILE A 1 81 ? 8.794 5.864 9.212 1.00 82.88 81 ILE A C 1
ATOM 603 O O . ILE A 1 81 ? 8.509 6.971 9.668 1.00 82.88 81 ILE A O 1
ATOM 607 N N . ASN A 1 82 ? 8.222 4.737 9.642 1.00 81.25 82 ASN A N 1
ATOM 608 C CA . ASN A 1 82 ? 7.139 4.703 10.631 1.00 81.25 82 ASN A CA 1
ATOM 609 C C . ASN A 1 82 ? 7.558 5.175 12.033 1.00 81.25 82 ASN A 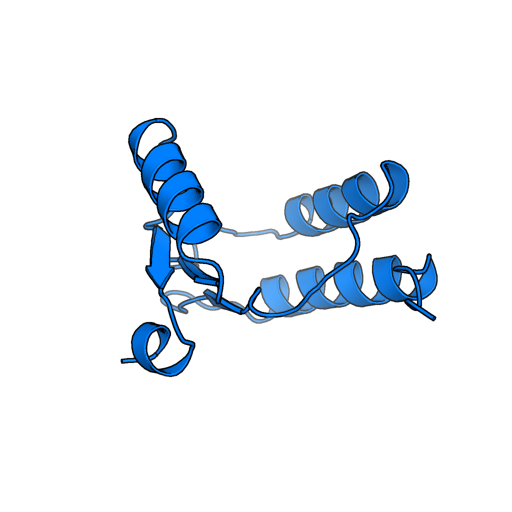C 1
ATOM 611 O O . ASN A 1 82 ? 6.700 5.462 12.864 1.00 81.25 82 ASN A O 1
ATOM 615 N N . TRP A 1 83 ? 8.860 5.287 12.321 1.00 79.25 83 TRP A N 1
ATOM 616 C CA . TRP A 1 83 ? 9.344 5.931 13.548 1.00 79.25 83 TRP A CA 1
ATOM 617 C C . TRP A 1 83 ? 9.396 7.456 13.441 1.00 79.25 83 TRP A C 1
ATOM 619 O O . TRP A 1 83 ? 9.265 8.142 14.453 1.00 79.25 83 TRP A O 1
ATOM 629 N N . PHE A 1 84 ? 9.601 7.990 12.236 1.00 77.62 84 PHE A N 1
ATOM 630 C CA . PHE A 1 84 ? 9.698 9.432 11.996 1.00 77.62 84 PHE A CA 1
ATOM 631 C C . PHE A 1 84 ? 8.354 10.065 11.642 1.00 77.62 84 PHE A C 1
ATOM 633 O O . PHE A 1 84 ? 8.093 11.210 12.009 1.00 77.62 84 PHE A O 1
ATOM 640 N N . VAL A 1 85 ? 7.509 9.334 10.919 1.00 79.81 85 VAL A N 1
ATOM 641 C CA . VAL A 1 85 ? 6.194 9.783 10.470 1.00 79.81 85 VAL A CA 1
ATOM 642 C C . VAL A 1 85 ? 5.148 9.075 11.312 1.00 79.81 85 VAL A C 1
ATOM 644 O O . VAL A 1 85 ? 5.150 7.852 11.390 1.00 79.81 85 VAL A O 1
ATOM 647 N N . LYS A 1 86 ? 4.245 9.835 11.938 1.00 73.94 86 LYS A N 1
ATOM 648 C CA . LYS A 1 86 ? 3.077 9.258 12.604 1.00 73.94 86 LYS A CA 1
ATOM 649 C C . LYS A 1 86 ? 1.989 9.037 11.545 1.00 73.94 86 LYS A C 1
ATOM 651 O O . LYS A 1 86 ? 1.439 10.036 11.083 1.00 73.94 86 LYS A O 1
ATOM 656 N N . PRO A 1 87 ? 1.699 7.790 11.137 1.00 71.50 87 PRO A N 1
ATOM 657 C CA . PRO A 1 87 ? 0.625 7.525 10.190 1.00 71.50 87 PRO A CA 1
ATOM 658 C C . PRO A 1 87 ? -0.741 7.834 10.814 1.00 71.50 87 PRO A C 1
ATOM 660 O O . PRO A 1 87 ? -0.900 7.812 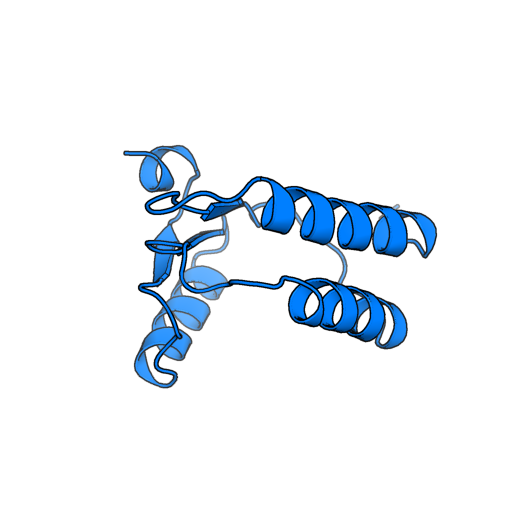12.040 1.00 71.50 87 PRO A O 1
ATOM 663 N N . ASP A 1 88 ? -1.730 8.099 9.961 1.00 70.19 88 ASP A N 1
ATOM 664 C CA . ASP A 1 88 ? -3.112 8.373 10.381 1.00 70.19 88 ASP A CA 1
ATOM 665 C C . ASP A 1 88 ? -3.782 7.147 11.038 1.00 70.19 88 ASP A C 1
ATOM 667 O O . ASP A 1 88 ? -4.728 7.291 11.809 1.00 70.19 88 ASP A O 1
ATOM 671 N N . PHE A 1 89 ? -3.252 5.947 10.788 1.00 73.19 89 PHE A N 1
ATOM 672 C CA . PHE A 1 89 ? -3.678 4.660 11.348 1.00 73.19 89 PHE A CA 1
ATOM 673 C C . PHE A 1 89 ? -2.446 3.809 11.719 1.00 73.19 89 PHE A C 1
ATOM 675 O O . PHE A 1 89 ? -1.364 4.024 11.171 1.00 73.19 89 PHE A O 1
ATOM 682 N N . PRO A 1 90 ? -2.562 2.826 12.631 1.00 79.69 90 PRO A N 1
ATOM 683 C CA . PRO A 1 90 ? -1.463 1.913 12.944 1.00 79.69 90 PRO A CA 1
ATOM 684 C C . PRO A 1 90 ? -0.966 1.164 11.696 1.00 79.69 90 PRO A C 1
ATOM 686 O O . PRO A 1 90 ? -1.758 0.523 11.011 1.00 79.69 90 PRO A O 1
ATOM 689 N N . GLU A 1 91 ? 0.339 1.198 11.420 1.00 86.50 91 GLU A N 1
ATOM 690 C CA . GLU A 1 91 ? 0.957 0.473 10.301 1.00 86.50 91 GLU A CA 1
ATOM 691 C C . GLU A 1 91 ? 2.012 -0.524 10.803 1.00 86.50 91 GLU A C 1
ATOM 693 O O . GLU A 1 91 ? 2.835 -0.197 11.663 1.00 86.50 91 GLU A O 1
ATOM 698 N N . LYS A 1 92 ? 1.999 -1.747 10.260 1.00 87.25 92 LYS A N 1
ATOM 699 C CA . LYS A 1 92 ? 3.009 -2.785 10.520 1.00 87.25 92 LYS A CA 1
ATOM 700 C C . LYS A 1 92 ? 3.580 -3.342 9.220 1.00 87.25 92 LYS A C 1
ATOM 702 O O . LYS A 1 92 ? 2.879 -3.447 8.219 1.00 87.25 92 LYS A O 1
ATOM 707 N N . VAL A 1 93 ? 4.851 -3.735 9.266 1.00 86.62 93 VAL A N 1
ATOM 708 C CA . VAL A 1 93 ? 5.588 -4.279 8.120 1.00 86.62 93 VAL A CA 1
ATOM 709 C C . VAL A 1 93 ? 5.898 -5.758 8.355 1.00 86.62 93 VAL A C 1
ATOM 711 O O . VAL A 1 93 ? 6.348 -6.130 9.438 1.00 86.62 93 VAL A O 1
ATOM 714 N N . PHE A 1 94 ? 5.672 -6.592 7.342 1.00 89.06 94 PHE A N 1
ATOM 715 C CA . PHE A 1 94 ? 5.798 -8.047 7.392 1.00 89.06 94 PHE A CA 1
ATOM 716 C C . PHE A 1 94 ? 6.673 -8.576 6.251 1.00 89.06 94 PHE A C 1
ATOM 718 O O . PHE A 1 94 ? 6.817 -7.942 5.201 1.00 89.06 94 PHE A O 1
ATOM 725 N N . GLY A 1 95 ? 7.257 -9.757 6.468 1.00 84.94 95 GLY A N 1
ATOM 726 C CA . GLY A 1 95 ? 8.077 -10.449 5.470 1.00 84.94 95 GLY A CA 1
ATOM 727 C C . GLY A 1 95 ? 7.303 -11.383 4.543 1.00 84.94 95 GLY A C 1
ATOM 728 O O . GLY A 1 95 ? 7.815 -11.733 3.482 1.00 84.94 95 GLY A O 1
ATOM 729 N N . ASP A 1 96 ? 6.084 -11.770 4.920 1.00 84.19 96 ASP A N 1
ATOM 730 C CA . ASP A 1 96 ? 5.210 -12.613 4.113 1.00 84.19 96 ASP A CA 1
ATOM 731 C C . 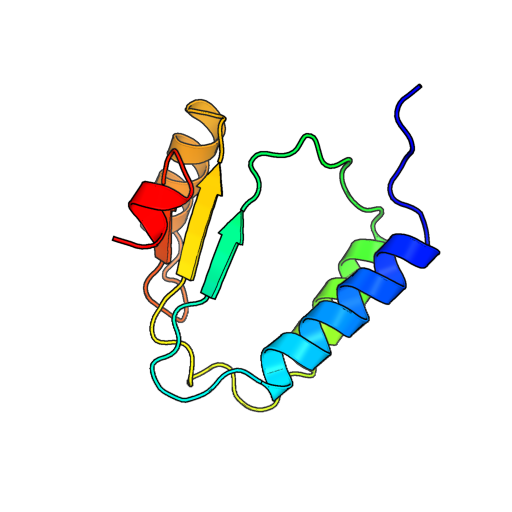ASP A 1 96 ? 3.718 -12.306 4.376 1.00 84.19 96 ASP A C 1
ATOM 733 O O . ASP A 1 96 ? 3.379 -11.760 5.434 1.00 84.19 96 ASP A O 1
ATOM 737 N N . PRO A 1 97 ? 2.816 -12.633 3.427 1.00 83.19 97 PRO A N 1
ATOM 738 C CA . PRO A 1 97 ? 1.393 -12.331 3.567 1.00 83.19 97 PRO A CA 1
ATOM 739 C C . PRO A 1 97 ? 0.685 -13.117 4.673 1.00 83.19 97 PRO A C 1
ATOM 741 O O . PRO A 1 97 ? -0.293 -12.626 5.229 1.00 83.19 97 PRO A O 1
ATOM 744 N N . ALA A 1 98 ? 1.149 -14.326 5.006 1.00 84.38 98 ALA A N 1
ATOM 745 C CA . ALA A 1 98 ? 0.501 -15.147 6.026 1.00 84.38 98 ALA A CA 1
ATOM 746 C C . ALA A 1 98 ? 0.682 -14.528 7.418 1.00 84.38 98 ALA A C 1
ATOM 748 O O . ALA A 1 98 ? -0.267 -14.481 8.195 1.00 84.38 98 ALA A O 1
ATOM 749 N N . ALA A 1 99 ? 1.864 -13.978 7.698 1.00 82.94 99 ALA A N 1
ATOM 750 C CA . ALA A 1 99 ? 2.150 -13.253 8.930 1.00 82.94 99 ALA A CA 1
ATOM 751 C C . ALA A 1 99 ? 1.325 -11.962 9.079 1.00 82.94 99 ALA A C 1
ATOM 753 O O . ALA A 1 99 ? 1.028 -11.563 10.199 1.00 82.94 99 ALA A O 1
ATOM 754 N N . ALA A 1 100 ? 0.952 -11.316 7.970 1.00 83.56 100 ALA A N 1
ATOM 755 C CA . ALA A 1 100 ? 0.124 -10.109 7.987 1.00 83.56 100 ALA A CA 1
ATOM 756 C C . ALA A 1 100 ? -1.361 -10.384 8.286 1.00 83.56 100 ALA A C 1
ATOM 758 O O . ALA A 1 100 ? -2.079 -9.474 8.695 1.00 83.56 100 ALA A O 1
ATOM 759 N N . LEU A 1 101 ? -1.819 -11.618 8.053 1.00 77.69 101 LEU A N 1
ATOM 760 C CA . LEU A 1 101 ? -3.210 -12.047 8.230 1.00 77.69 101 LEU A CA 1
ATOM 761 C C . LEU A 1 101 ? -3.468 -12.774 9.563 1.00 77.69 101 LEU A C 1
ATOM 763 O O . LEU A 1 101 ? -4.630 -13.028 9.881 1.00 77.69 101 LEU A O 1
ATOM 767 N N . ALA A 1 102 ? -2.410 -13.153 10.290 1.00 73.75 102 ALA A N 1
ATOM 768 C CA . ALA A 1 102 ? -2.459 -13.876 11.566 1.00 73.75 102 ALA A CA 1
ATOM 769 C C . ALA A 1 102 ? -2.643 -12.936 12.768 1.00 73.75 102 ALA A C 1
ATOM 771 O O . ALA A 1 102 ? -3.367 -13.342 13.705 1.00 73.75 102 ALA A O 1
#

Radius of gyration: 14.49 Å; chains: 1; bounding box: 32×27×35 Å

Sequence (102 aa):
MTGGFSDVDARDFAEGIRRMGALTRENDIVVLDVCYDIPLPKPMHRKLIADAVESIPDKSHVAGHALVSNSTVAQGVLTAINWFVKPDFPEKVFGDPAAALA

Secondary structure (DSSP, 8-state):
------HHHHHHHHHHHHHHHHH--TTEEEEEE--S-PPPPPHHHHHHHHHHHHT-S--TTEEEEEEE-S-HHHHHHHHHHHHHS--SS-EEEESSHHHHH-

pLDDT: mean 78.67, std 8.63, range [36.91, 89.06]

Foldseek 3Di:
DDDACDPVNLVVVLVVLLVCLVVQAAADEEEDEPQDPHHDDDPVSVVSNVVSNVPRPDPPSHQEYEYEYCDPVVQVVVVVVCVVDPDPHHYHYYPDPVVVVD